Protein AF-A0A151SS19-F1 (afdb_monomer)

Nearest PDB structures (foldseek):
  3ts2-assembly1_B  TM=8.435E-01  e=1.784E+00  Mus musculus
  7c45-assembly1_A  TM=8.037E-01  e=2.769E+00  Trypanosoma brucei brucei TREU927

Structure (mmCIF, N/CA/C/O backbone):
data_AF-A0A151SS19-F1
#
_entry.id   AF-A0A151SS19-F1
#
loop_
_atom_site.group_PDB
_atom_site.id
_atom_site.type_symbol
_atom_site.label_atom_id
_atom_site.label_alt_id
_atom_site.label_comp_id
_atom_site.label_asym_id
_atom_site.label_entity_id
_atom_site.label_seq_id
_atom_site.pdbx_PDB_ins_code
_atom_site.Cartn_x
_atom_site.Cartn_y
_atom_site.Cartn_z
_atom_site.occupanc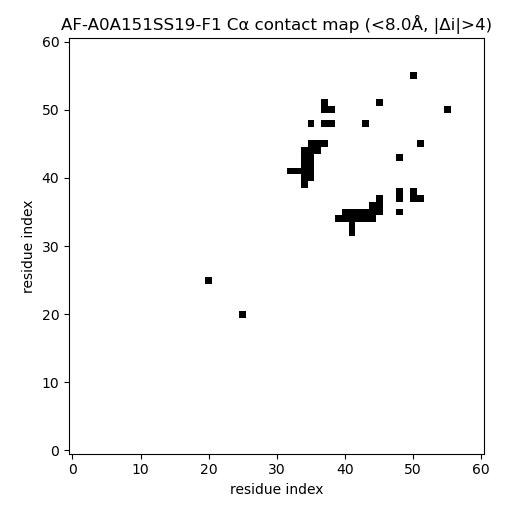y
_atom_site.B_iso_or_equiv
_atom_site.auth_seq_id
_atom_site.auth_comp_id
_atom_site.auth_asym_id
_atom_site.auth_atom_id
_atom_site.pdbx_PDB_model_num
ATOM 1 N N . MET A 1 1 ? 23.085 -8.472 -49.420 1.00 57.38 1 MET A N 1
ATOM 2 C CA . MET A 1 1 ? 23.603 -7.646 -48.307 1.00 57.38 1 MET A CA 1
ATOM 3 C C . MET A 1 1 ? 23.379 -8.401 -47.007 1.00 57.38 1 MET A C 1
ATOM 5 O O . MET A 1 1 ? 22.244 -8.505 -46.565 1.00 57.38 1 MET A O 1
ATOM 9 N N . TRP A 1 2 ? 24.427 -9.013 -46.456 1.00 70.25 2 TRP A N 1
ATOM 10 C CA . TRP A 1 2 ? 24.353 -9.771 -45.205 1.00 70.25 2 TRP A CA 1
ATOM 11 C C . TRP A 1 2 ? 24.536 -8.808 -44.030 1.00 70.25 2 TRP A C 1
ATOM 13 O O . TRP A 1 2 ? 25.506 -8.053 -43.999 1.00 70.25 2 TRP A O 1
ATOM 23 N N . SER A 1 3 ? 23.591 -8.780 -43.093 1.00 76.25 3 SER A N 1
ATOM 24 C CA . SER A 1 3 ? 23.679 -7.900 -41.925 1.00 76.25 3 SER A CA 1
ATOM 25 C C . SER A 1 3 ? 24.829 -8.344 -41.021 1.00 76.25 3 SER A C 1
ATOM 27 O O . SER A 1 3 ? 24.893 -9.514 -40.643 1.00 76.25 3 SER A O 1
ATOM 29 N N . ASN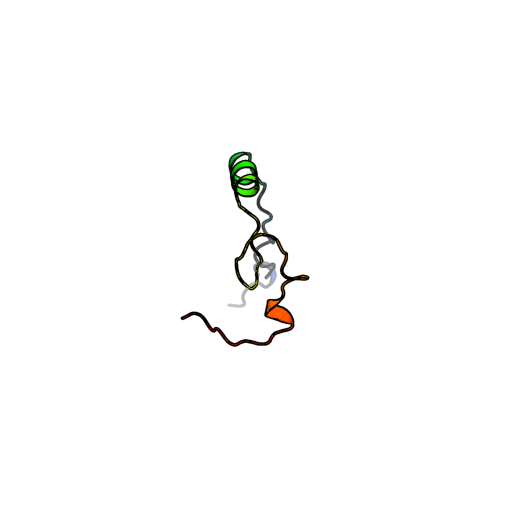 A 1 4 ? 25.718 -7.416 -40.653 1.00 79.81 4 ASN A N 1
ATOM 30 C CA . ASN A 1 4 ? 26.829 -7.707 -39.748 1.00 79.81 4 ASN A CA 1
ATOM 31 C C . ASN A 1 4 ? 26.285 -8.144 -38.366 1.00 79.81 4 ASN A C 1
ATOM 33 O O . ASN A 1 4 ? 25.626 -7.341 -37.695 1.00 79.81 4 ASN A O 1
ATOM 37 N N . PRO A 1 5 ? 26.538 -9.392 -37.925 1.00 74.25 5 PRO A N 1
ATOM 38 C CA . PRO A 1 5 ? 26.051 -9.897 -36.647 1.00 74.25 5 PRO A CA 1
ATOM 39 C C . PRO A 1 5 ? 26.633 -9.176 -35.424 1.00 74.25 5 PRO A C 1
ATOM 41 O O . PRO A 1 5 ? 25.999 -9.217 -34.373 1.00 74.25 5 PRO A O 1
ATOM 44 N N . GLU A 1 6 ? 27.765 -8.479 -35.548 1.00 75.44 6 GLU A N 1
ATOM 45 C CA . GLU A 1 6 ? 28.385 -7.740 -34.438 1.00 75.44 6 GLU A CA 1
ATOM 46 C C . GLU A 1 6 ? 27.666 -6.433 -34.087 1.00 75.44 6 GLU A C 1
ATOM 48 O O . GLU A 1 6 ? 27.761 -5.947 -32.964 1.00 75.44 6 GLU A O 1
ATOM 53 N N . LEU A 1 7 ? 26.883 -5.878 -35.014 1.00 74.88 7 LEU A N 1
ATOM 54 C CA . LEU A 1 7 ? 26.119 -4.647 -34.783 1.00 74.88 7 LEU A CA 1
ATOM 55 C C . LEU A 1 7 ? 24.734 -4.920 -34.177 1.00 74.88 7 LEU A C 1
ATOM 57 O O . LEU A 1 7 ? 23.907 -4.013 -34.040 1.00 74.88 7 LEU A O 1
ATOM 61 N N . LYS A 1 8 ? 24.448 -6.176 -33.818 1.00 73.12 8 LYS A N 1
ATOM 62 C CA . LYS A 1 8 ? 23.177 -6.562 -33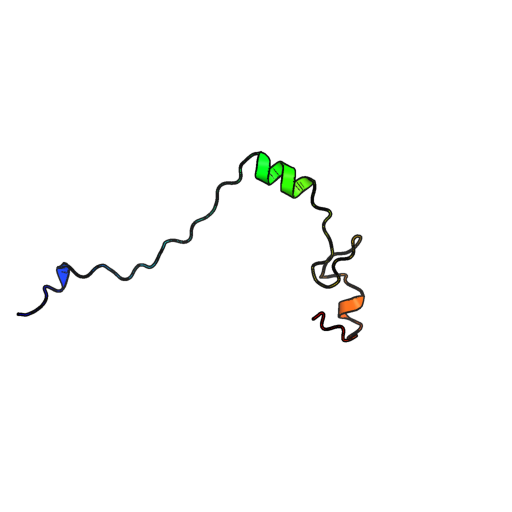.209 1.00 73.12 8 LYS A CA 1
ATOM 63 C C . LYS A 1 8 ? 23.096 -5.984 -31.798 1.00 73.12 8 LYS A C 1
ATOM 65 O O . LYS A 1 8 ? 23.840 -6.379 -30.903 1.00 73.12 8 LYS A O 1
ATOM 70 N N . ARG A 1 9 ? 22.144 -5.071 -31.581 1.00 72.00 9 ARG A N 1
ATOM 71 C CA . ARG A 1 9 ? 21.785 -4.597 -30.236 1.00 72.00 9 ARG A CA 1
ATOM 72 C C . ARG A 1 9 ? 21.419 -5.818 -29.396 1.00 72.00 9 ARG A C 1
ATOM 74 O O . ARG A 1 9 ? 20.460 -6.520 -29.708 1.00 72.00 9 ARG A O 1
ATOM 81 N N . THR A 1 10 ? 22.206 -6.093 -28.361 1.00 70.94 10 THR A N 1
ATOM 82 C CA . THR A 1 10 ? 21.929 -7.205 -27.452 1.00 70.94 10 THR A CA 1
ATOM 83 C C . THR A 1 10 ? 20.568 -6.982 -26.794 1.00 70.94 10 THR A C 1
ATOM 85 O O . THR A 1 10 ? 20.249 -5.882 -26.347 1.00 70.94 10 THR A O 1
ATOM 88 N N . SER A 1 11 ? 19.737 -8.022 -26.746 1.00 69.19 11 SER A N 1
ATOM 89 C CA . SER A 1 11 ? 18.357 -7.972 -26.247 1.00 69.19 11 SER A CA 1
ATOM 90 C C . SER A 1 11 ? 18.264 -7.852 -24.723 1.00 69.19 11 SER A C 1
ATOM 92 O O . SER A 1 11 ? 17.282 -8.304 -24.129 1.00 69.19 11 SER A O 1
ATOM 94 N N . LYS A 1 12 ? 19.283 -7.291 -24.055 1.00 69.94 12 LYS A N 1
ATOM 95 C CA . LYS A 1 12 ? 19.172 -6.965 -22.635 1.00 69.94 12 LYS A CA 1
ATOM 96 C C . LYS A 1 12 ? 18.094 -5.893 -22.532 1.00 69.94 12 LYS A C 1
ATOM 98 O O . LYS A 1 12 ? 18.318 -4.734 -22.868 1.00 69.94 12 LYS A O 1
ATOM 103 N N . GLY A 1 13 ? 16.894 -6.338 -22.163 1.00 75.31 13 GLY A N 1
ATOM 104 C CA . GLY A 1 13 ? 15.729 -5.489 -21.983 1.00 75.31 13 GLY A CA 1
ATOM 105 C C . GLY A 1 13 ? 15.995 -4.385 -20.964 1.00 75.31 13 GLY A C 1
ATOM 106 O O . GLY A 1 13 ? 17.058 -4.312 -20.344 1.00 75.31 13 GLY A O 1
ATOM 107 N N . ARG A 1 14 ? 15.012 -3.504 -20.777 1.00 80.69 14 ARG A N 1
ATOM 108 C CA . ARG A 1 14 ? 15.149 -2.371 -19.861 1.00 80.69 14 ARG A CA 1
ATOM 109 C C . ARG A 1 14 ? 15.570 -2.864 -18.465 1.00 80.69 14 ARG A C 1
ATOM 111 O O . ARG A 1 14 ? 14.891 -3.734 -17.912 1.00 80.69 14 ARG A O 1
ATOM 118 N N . PRO A 1 15 ? 16.649 -2.322 -17.875 1.00 80.31 15 PRO A N 1
ATOM 119 C CA . PRO A 1 15 ? 17.026 -2.673 -16.514 1.00 80.31 15 PRO A CA 1
ATOM 120 C C . PRO A 1 15 ? 15.880 -2.337 -15.553 1.00 80.31 15 PRO A C 1
ATOM 122 O 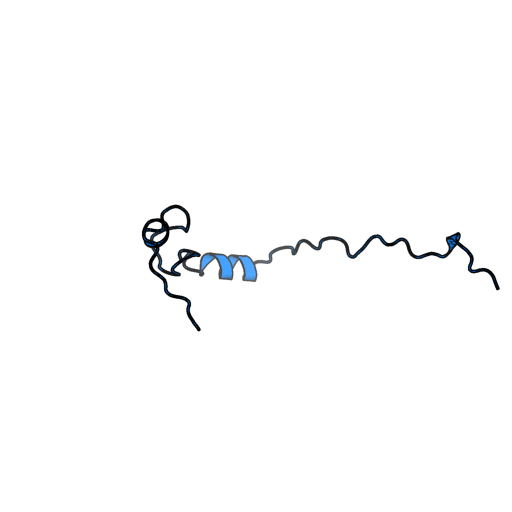O . PRO A 1 15 ? 15.168 -1.344 -15.742 1.00 80.31 15 PRO A O 1
ATOM 125 N N . LYS A 1 16 ? 15.693 -3.165 -14.517 1.00 81.50 16 LYS A N 1
ATOM 126 C CA . LYS A 1 16 ? 14.706 -2.890 -13.467 1.00 81.50 16 LYS A CA 1
ATOM 127 C C . LYS A 1 16 ? 15.090 -1.579 -12.784 1.00 81.50 16 LYS A C 1
ATOM 129 O O . LYS A 1 16 ? 16.129 -1.503 -12.137 1.00 81.50 16 LYS A O 1
ATOM 134 N N . SER A 1 17 ? 14.264 -0.551 -12.941 1.00 82.25 17 SER A N 1
ATOM 135 C CA . SER A 1 17 ? 14.446 0.706 -12.220 1.00 82.25 17 SER A CA 1
ATOM 136 C C . SER A 1 17 ? 13.939 0.530 -10.790 1.00 82.25 17 SER A C 1
ATOM 138 O O . SER A 1 17 ? 12.787 0.147 -10.587 1.00 82.25 17 SER A O 1
ATOM 140 N N . SER A 1 18 ? 14.791 0.800 -9.801 1.00 83.31 18 SER A N 1
ATOM 141 C CA . SER A 1 18 ? 14.355 1.072 -8.434 1.00 83.31 18 SER A CA 1
ATOM 142 C C . SER A 1 18 ? 14.257 2.585 -8.256 1.00 83.31 18 SER A C 1
ATOM 144 O O . SER A 1 18 ? 15.196 3.329 -8.535 1.00 83.31 18 SER A O 1
ATOM 146 N N . ARG A 1 19 ? 13.090 3.061 -7.825 1.00 86.31 19 ARG A N 1
ATOM 147 C CA . ARG A 1 19 ? 12.894 4.480 -7.530 1.00 86.31 19 ARG A CA 1
ATOM 148 C C . ARG A 1 19 ? 13.498 4.801 -6.161 1.00 86.31 19 ARG A C 1
ATOM 150 O O . ARG A 1 19 ? 13.168 4.135 -5.180 1.00 86.31 19 ARG A O 1
ATOM 157 N N . ILE A 1 20 ? 14.344 5.827 -6.089 1.00 89.62 20 ILE A N 1
ATOM 158 C CA . ILE A 1 20 ? 14.828 6.390 -4.820 1.00 89.62 20 ILE A CA 1
ATOM 159 C C . ILE A 1 20 ? 13.677 7.201 -4.205 1.00 89.62 20 ILE A C 1
ATOM 161 O O . ILE A 1 20 ? 13.045 7.995 -4.904 1.00 89.62 20 ILE A O 1
ATOM 165 N N . ARG A 1 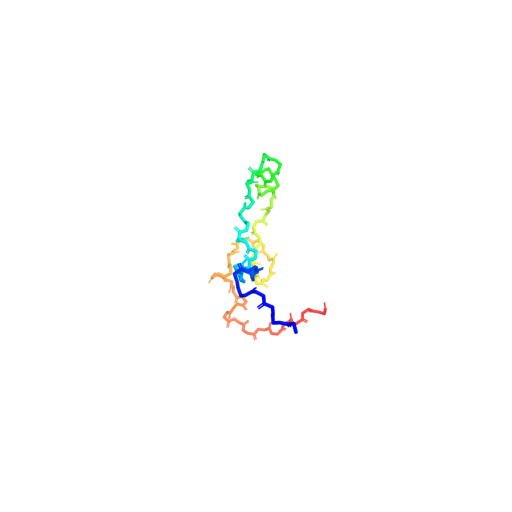21 ? 13.354 6.965 -2.928 1.00 89.81 21 ARG A N 1
ATOM 166 C CA . ARG A 1 21 ? 12.280 7.692 -2.226 1.00 89.81 21 ARG A CA 1
ATOM 167 C C . ARG A 1 21 ? 12.798 9.047 -1.744 1.00 89.81 21 ARG A C 1
ATOM 169 O O . ARG A 1 21 ? 13.883 9.098 -1.170 1.00 89.81 21 ARG A O 1
ATOM 176 N N . ILE A 1 22 ? 12.012 10.101 -1.936 1.00 92.50 22 ILE A N 1
ATOM 177 C CA . ILE A 1 22 ? 12.270 11.450 -1.414 1.00 92.50 22 ILE A CA 1
ATOM 178 C C . ILE A 1 22 ? 11.368 11.752 -0.209 1.00 92.50 22 ILE A C 1
ATOM 180 O O . ILE A 1 22 ? 10.440 11.002 0.091 1.00 92.50 22 ILE A O 1
ATOM 184 N N . GLU A 1 23 ? 11.607 12.869 0.480 1.00 93.12 23 GLU A N 1
ATOM 185 C CA . GLU A 1 23 ? 10.850 13.252 1.682 1.00 93.12 23 GLU A CA 1
ATOM 186 C C . GLU A 1 23 ? 9.335 13.314 1.461 1.00 93.12 23 GLU A C 1
ATOM 188 O O . GLU A 1 23 ? 8.569 12.885 2.324 1.00 93.12 23 GLU A O 1
ATOM 193 N N . MET A 1 24 ? 8.888 13.797 0.296 1.00 90.44 24 MET A N 1
ATOM 194 C CA . MET A 1 24 ? 7.460 13.833 -0.036 1.00 90.44 24 MET A CA 1
ATOM 195 C C . MET A 1 24 ? 6.841 12.430 -0.057 1.00 90.44 24 MET A C 1
ATOM 197 O O . MET A 1 24 ? 5.764 12.238 0.502 1.00 90.44 24 MET A O 1
ATOM 201 N N . ASP A 1 25 ? 7.551 11.437 -0.602 1.00 86.50 25 ASP A N 1
ATOM 202 C CA . ASP A 1 25 ? 7.085 10.044 -0.623 1.00 86.50 25 ASP A CA 1
ATOM 203 C C . ASP A 1 25 ? 6.971 9.456 0.785 1.00 86.50 25 ASP A C 1
ATOM 205 O O . ASP A 1 25 ? 6.058 8.686 1.079 1.00 86.50 25 ASP A O 1
ATOM 209 N N . ILE A 1 26 ? 7.917 9.807 1.659 1.00 86.12 26 ILE A N 1
ATOM 210 C CA . ILE A 1 26 ? 7.953 9.326 3.043 1.00 86.12 26 ILE A CA 1
ATOM 211 C C . ILE A 1 26 ? 6.778 9.922 3.823 1.00 86.12 26 ILE A C 1
ATOM 213 O O . ILE A 1 26 ? 6.058 9.198 4.515 1.00 86.12 26 ILE A O 1
ATOM 217 N N . ARG A 1 27 ? 6.551 11.233 3.675 1.00 86.06 27 ARG A N 1
ATOM 218 C CA . ARG A 1 27 ? 5.442 11.953 4.316 1.00 86.06 27 ARG A CA 1
ATOM 219 C C . ARG A 1 27 ? 4.085 11.423 3.854 1.00 86.06 27 ARG A C 1
ATOM 221 O O . ARG A 1 27 ? 3.213 11.195 4.690 1.00 86.06 27 ARG A O 1
ATOM 228 N N . GLU A 1 28 ? 3.917 11.172 2.554 1.00 83.06 28 GLU A N 1
ATOM 229 C CA . GLU A 1 28 ? 2.688 10.583 2.008 1.00 83.06 28 GLU A CA 1
ATOM 230 C C . GLU A 1 28 ? 2.458 9.160 2.541 1.00 83.06 28 GLU A C 1
ATOM 232 O O . GLU A 1 28 ? 1.349 8.816 2.952 1.00 83.06 28 GLU A O 1
ATOM 237 N N . GLN A 1 29 ? 3.509 8.334 2.602 1.00 80.94 29 GLN A N 1
ATOM 238 C CA . GLN A 1 29 ? 3.409 6.971 3.123 1.00 80.94 29 GLN A CA 1
ATOM 239 C C . GLN A 1 29 ? 2.967 6.942 4.592 1.00 80.94 29 GLN A C 1
ATOM 241 O O . GLN A 1 29 ? 2.203 6.057 4.977 1.00 80.94 29 GLN A O 1
ATOM 246 N N . HIS A 1 30 ? 3.442 7.886 5.407 1.00 76.50 30 HIS A N 1
ATOM 247 C CA . HIS A 1 30 ? 3.117 7.943 6.832 1.00 76.50 30 HIS A CA 1
ATOM 248 C C . HIS A 1 30 ? 1.682 8.423 7.099 1.00 76.50 30 HIS A C 1
ATOM 250 O O . HIS A 1 30 ? 1.083 8.037 8.098 1.00 76.50 30 HIS A O 1
ATOM 256 N N . ASN A 1 31 ? 1.114 9.226 6.193 1.00 74.06 31 ASN A N 1
ATOM 257 C CA . ASN A 1 31 ? -0.264 9.715 6.296 1.00 74.06 31 ASN A CA 1
ATOM 258 C C . ASN A 1 31 ? -1.298 8.670 5.824 1.00 74.06 31 ASN A C 1
ATOM 260 O O . ASN A 1 31 ? -2.469 8.718 6.193 1.00 74.06 31 ASN A O 1
ATOM 264 N N . ARG A 1 32 ? -0.885 7.668 5.037 1.00 76.62 32 ARG A N 1
ATOM 265 C CA . ARG A 1 32 ? -1.800 6.607 4.600 1.00 76.62 32 ARG A CA 1
ATOM 266 C C . ARG A 1 32 ? -2.156 5.681 5.760 1.00 76.62 32 ARG A C 1
ATOM 268 O O . ARG A 1 32 ? -1.360 4.836 6.174 1.00 76.62 32 ARG A O 1
ATOM 275 N N . VAL A 1 33 ? -3.406 5.775 6.214 1.00 78.81 33 VA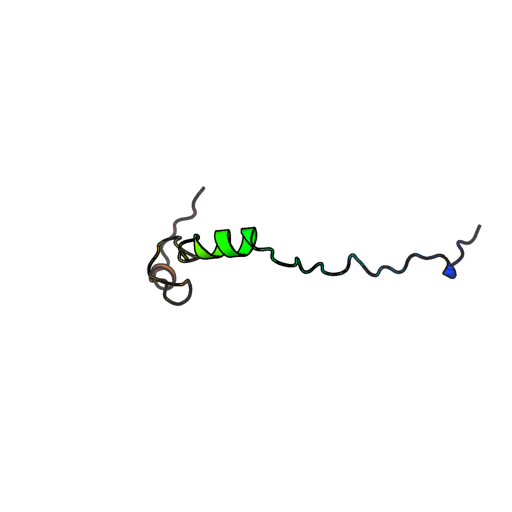L A N 1
ATOM 276 C CA . VAL A 1 33 ? -4.025 4.753 7.065 1.00 78.81 33 VAL A CA 1
ATOM 277 C C . VAL A 1 33 ? -3.916 3.413 6.342 1.00 78.81 33 VAL A C 1
ATOM 279 O O . VAL A 1 33 ? -4.452 3.237 5.246 1.00 78.81 33 VAL A O 1
ATOM 282 N N . LYS A 1 34 ? -3.192 2.461 6.939 1.00 80.00 34 LYS A N 1
ATOM 283 C CA . LYS A 1 34 ? -3.070 1.115 6.377 1.00 80.00 34 LYS A CA 1
ATOM 284 C C . LYS A 1 34 ?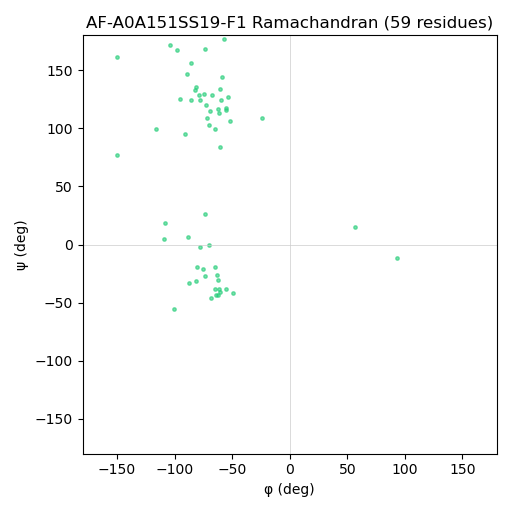 -4.407 0.406 6.518 1.00 80.00 34 LYS A C 1
ATOM 286 O O . LYS A 1 34 ? -4.776 -0.046 7.600 1.00 80.00 34 LYS A O 1
ATOM 291 N N . ASN A 1 35 ? -5.124 0.330 5.411 1.00 88.75 35 ASN A N 1
ATOM 292 C CA . ASN A 1 35 ? -6.321 -0.471 5.296 1.00 88.75 35 ASN A CA 1
ATOM 293 C C . ASN A 1 35 ? -5.970 -1.913 4.912 1.00 88.75 35 ASN A C 1
ATOM 295 O O . ASN A 1 35 ? -4.909 -2.217 4.357 1.00 88.75 35 ASN A O 1
ATOM 299 N N . CYS A 1 36 ? -6.869 -2.828 5.247 1.00 89.31 36 CYS A N 1
ATOM 300 C CA . CYS A 1 36 ? -6.780 -4.200 4.796 1.00 89.31 36 CYS A CA 1
ATOM 301 C C . CYS A 1 36 ? -6.801 -4.224 3.262 1.00 89.31 36 CYS A C 1
ATOM 303 O O . CYS A 1 36 ? -7.754 -3.750 2.655 1.00 89.31 36 CYS A O 1
ATOM 305 N N . SER A 1 37 ? -5.802 -4.823 2.611 1.00 86.75 37 SER A N 1
ATOM 306 C CA . SER A 1 37 ? -5.759 -4.886 1.140 1.00 86.75 37 SER A CA 1
ATOM 307 C C . SER A 1 37 ? -6.808 -5.810 0.510 1.00 86.75 37 SER A C 1
ATOM 309 O O . SER A 1 37 ? -6.823 -5.968 -0.706 1.00 86.75 37 SER A O 1
ATOM 311 N N . TYR A 1 38 ? -7.643 -6.465 1.324 1.00 87.56 38 TYR A N 1
ATOM 312 C CA . TYR A 1 38 ? -8.762 -7.282 0.860 1.00 87.56 38 TYR A CA 1
ATOM 313 C C . TYR A 1 38 ? -10.098 -6.536 0.964 1.00 87.56 38 TYR A C 1
ATOM 315 O O . TYR A 1 38 ? -10.787 -6.390 -0.037 1.00 87.56 38 TYR A O 1
ATOM 323 N N . CYS A 1 39 ? -10.456 -6.034 2.152 1.00 89.31 39 CYS A N 1
ATOM 324 C CA . CYS A 1 39 ? -11.748 -5.370 2.391 1.00 89.31 39 CYS A CA 1
ATOM 325 C C . CYS A 1 39 ? -11.657 -3.853 2.613 1.00 89.31 39 CYS A C 1
ATOM 327 O O . CYS A 1 39 ? -12.658 -3.227 2.935 1.00 89.31 39 CYS A O 1
ATOM 329 N N . HIS A 1 40 ? -10.471 -3.257 2.480 1.00 87.25 40 HIS A N 1
ATOM 330 C CA . HIS A 1 40 ? -10.206 -1.817 2.604 1.00 87.25 40 HIS A CA 1
ATOM 331 C C . HIS A 1 40 ? -10.633 -1.158 3.928 1.00 87.25 40 HIS A C 1
ATOM 333 O O . HIS A 1 40 ? -10.613 0.066 4.044 1.00 87.25 40 HIS A O 1
ATOM 339 N N . THR A 1 41 ? -10.914 -1.946 4.965 1.00 87.06 41 THR A N 1
ATOM 340 C CA . THR A 1 41 ? -11.192 -1.459 6.324 1.00 87.06 41 THR A CA 1
ATOM 341 C C . THR A 1 41 ? -9.912 -1.348 7.152 1.00 87.06 41 THR A C 1
ATOM 343 O O . THR A 1 41 ? -8.991 -2.154 6.995 1.00 87.06 41 THR A O 1
ATOM 346 N N . SER A 1 42 ? -9.846 -0.374 8.059 1.00 85.81 42 SER A N 1
ATOM 347 C CA . SER A 1 42 ? -8.756 -0.242 9.033 1.00 85.81 42 SER A CA 1
ATOM 348 C C . SER A 1 42 ? -8.856 -1.291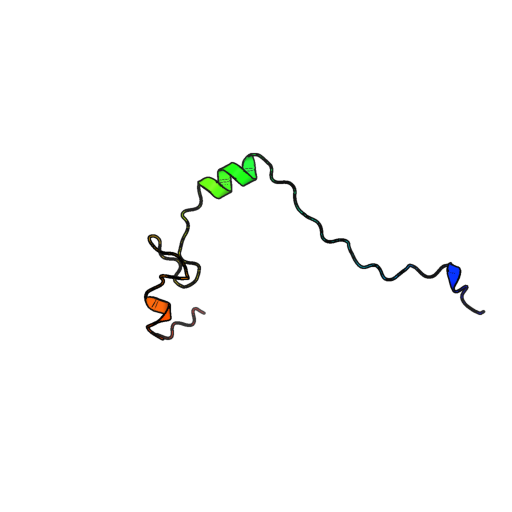 10.156 1.00 85.81 42 SER A C 1
ATOM 350 O O . SER A 1 42 ? -9.854 -1.999 10.288 1.00 85.81 42 SER A O 1
ATOM 352 N N . GLY A 1 43 ? -7.791 -1.428 10.952 1.00 88.31 43 GLY A N 1
ATOM 353 C CA . GLY A 1 43 ? -7.774 -2.272 12.157 1.00 88.31 43 GLY A CA 1
ATOM 354 C C . GLY A 1 43 ? -7.261 -3.702 11.961 1.00 88.31 43 GLY A C 1
ATOM 355 O O . GLY A 1 43 ? -6.963 -4.376 12.940 1.00 88.31 43 GLY A O 1
ATOM 356 N N . HIS A 1 44 ? -7.088 -4.167 10.722 1.00 89.50 44 HIS A N 1
ATOM 357 C CA . HIS A 1 44 ? -6.508 -5.482 10.449 1.00 89.50 44 HIS A CA 1
ATOM 358 C C . HIS A 1 44 ? -5.743 -5.522 9.120 1.00 89.50 44 HIS A C 1
ATOM 360 O O . HIS A 1 44 ? -5.921 -4.678 8.243 1.00 89.50 44 HIS A O 1
ATOM 366 N N . THR A 1 45 ? -4.873 -6.521 8.965 1.00 87.69 45 THR A N 1
ATOM 367 C CA . THR A 1 45 ? -4.142 -6.760 7.711 1.00 87.69 45 THR A CA 1
ATOM 368 C C . THR A 1 45 ? -4.840 -7.836 6.892 1.00 87.69 45 THR A C 1
ATOM 370 O O . THR A 1 45 ? -5.654 -8.585 7.426 1.00 87.69 45 THR A O 1
ATOM 373 N N . ARG A 1 46 ? -4.469 -7.996 5.614 1.00 86.31 46 ARG A N 1
ATOM 374 C CA . ARG A 1 46 ? -4.988 -9.093 4.782 1.00 86.31 46 ARG A CA 1
ATOM 375 C C . ARG A 1 46 ? -4.890 -10.446 5.490 1.00 86.31 46 ARG A C 1
ATOM 377 O O . ARG A 1 46 ? -5.848 -11.191 5.460 1.00 86.31 46 ARG A O 1
ATOM 384 N N . LYS A 1 47 ? -3.791 -10.751 6.187 1.00 85.88 47 LYS A N 1
ATOM 385 C CA . LYS A 1 47 ? -3.606 -12.054 6.856 1.00 85.88 47 LYS A CA 1
ATOM 386 C C . LYS A 1 47 ? -4.635 -12.344 7.951 1.00 85.88 47 LYS A C 1
ATOM 388 O O . LYS A 1 47 ? -4.952 -13.501 8.181 1.00 85.88 47 LYS A O 1
ATOM 393 N N . THR A 1 48 ? -5.131 -11.309 8.620 1.00 87.56 48 THR A N 1
ATOM 394 C CA . THR A 1 48 ? -6.088 -11.411 9.730 1.00 87.56 48 THR A CA 1
ATOM 395 C C . THR A 1 48 ? -7.479 -10.939 9.316 1.00 87.56 48 THR A C 1
ATOM 397 O O . THR A 1 48 ? -8.292 -10.582 10.163 1.00 87.56 48 THR A O 1
ATOM 400 N N . CYS A 1 49 ? -7.745 -10.872 8.008 1.00 88.31 49 CYS A N 1
ATOM 401 C CA . CYS A 1 49 ? -9.007 -10.366 7.509 1.00 88.31 49 CYS A CA 1
ATOM 402 C C . CYS A 1 49 ? -10.129 -11.380 7.768 1.00 88.31 49 CYS A C 1
ATOM 404 O O . CYS A 1 49 ? -10.072 -12.491 7.232 1.00 88.31 49 CYS A O 1
ATOM 406 N N . PRO A 1 50 ? -11.178 -11.004 8.522 1.00 85.25 50 PRO A N 1
ATOM 407 C CA . PRO A 1 50 ? -12.297 -11.902 8.808 1.00 85.25 50 PRO A CA 1
ATOM 408 C C . PRO A 1 50 ? -13.052 -12.301 7.529 1.00 85.25 50 PRO A C 1
ATOM 410 O O . PRO A 1 50 ? -13.590 -13.402 7.436 1.00 85.25 50 PRO A O 1
ATOM 413 N N . ASN A 1 51 ? -13.003 -11.452 6.497 1.00 82.38 51 ASN A N 1
ATOM 414 C CA . ASN A 1 51 ? -13.632 -11.698 5.200 1.00 82.38 51 ASN A CA 1
ATOM 415 C C . ASN A 1 51 ? -12.852 -12.679 4.297 1.00 82.38 51 ASN A C 1
ATOM 417 O O . ASN A 1 51 ? -13.293 -12.946 3.185 1.00 82.38 51 ASN A O 1
ATOM 421 N N . ILE A 1 52 ? -11.683 -13.186 4.719 1.00 78.62 52 ILE A N 1
ATOM 422 C CA . ILE A 1 52 ? -10.940 -14.211 3.956 1.00 78.62 52 ILE A CA 1
ATOM 423 C C . ILE A 1 52 ? -11.406 -15.624 4.317 1.00 78.62 52 ILE A C 1
ATOM 425 O O . ILE A 1 52 ? -11.413 -16.495 3.453 1.00 78.62 52 ILE A O 1
ATOM 429 N N . GLY A 1 53 ? -11.812 -15.850 5.570 1.00 71.25 53 GLY A N 1
ATOM 430 C CA . GLY A 1 53 ? -12.395 -17.124 6.009 1.00 71.25 53 GLY A CA 1
ATOM 431 C C . GLY A 1 53 ? -13.881 -17.242 5.664 1.00 71.25 53 GLY A C 1
ATOM 432 O O . GLY A 1 53 ? -14.366 -18.327 5.360 1.00 71.25 53 GLY A O 1
ATOM 433 N N . HIS A 1 54 ? -14.593 -16.114 5.649 1.00 60.31 54 HIS A N 1
ATOM 434 C CA . HIS A 1 54 ? -15.958 -16.034 5.147 1.00 60.31 54 HIS A CA 1
ATOM 435 C C . HIS A 1 54 ? -15.921 -15.674 3.667 1.00 60.31 54 HIS A C 1
ATOM 437 O O . HIS A 1 54 ? -15.841 -14.503 3.309 1.00 60.31 54 HIS A O 1
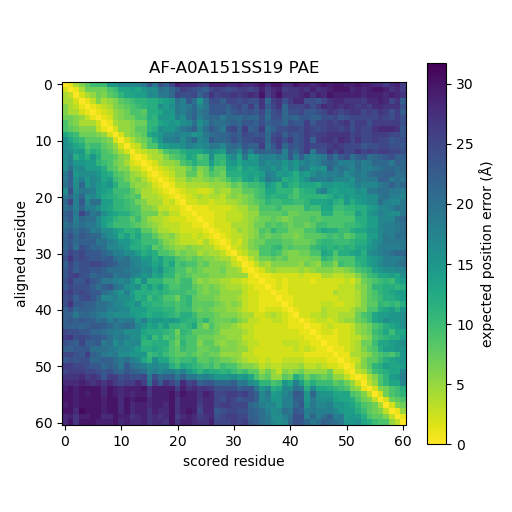ATOM 443 N N . GLY A 1 55 ? -15.975 -16.685 2.801 1.00 57.12 55 GLY A N 1
ATOM 444 C CA . GLY A 1 55 ? -16.235 -16.492 1.380 1.00 57.12 55 GLY A CA 1
ATOM 445 C C . GLY A 1 55 ? -17.597 -15.833 1.176 1.00 57.12 55 GLY A C 1
ATOM 446 O O . GLY A 1 55 ? -18.583 -16.519 0.939 1.00 57.12 55 GLY A O 1
ATOM 447 N N . PHE A 1 56 ? -17.667 -14.508 1.272 1.00 51.41 56 PHE A N 1
ATOM 448 C CA . PHE A 1 56 ? -18.831 -13.752 0.848 1.00 51.41 56 PHE A CA 1
ATOM 449 C C . PHE A 1 56 ? -18.437 -12.838 -0.301 1.00 51.41 56 PHE A C 1
ATOM 451 O O . PHE A 1 56 ? -17.808 -11.793 -0.149 1.00 51.41 56 PHE A O 1
ATOM 458 N N . SER A 1 57 ? -18.788 -13.349 -1.478 1.00 59.50 57 SER A N 1
ATOM 459 C CA . SER A 1 57 ? -18.991 -12.644 -2.731 1.00 59.50 57 SER A CA 1
ATOM 460 C C . SER A 1 57 ? -19.330 -11.169 -2.521 1.00 59.50 57 SER A C 1
ATOM 462 O O . SER A 1 57 ? -20.447 -10.838 -2.139 1.00 59.50 57 SER A O 1
ATOM 464 N N . SER A 1 58 ? -18.402 -10.273 -2.843 1.00 58.00 58 SER A N 1
ATOM 465 C CA . SER A 1 58 ? -18.799 -8.946 -3.305 1.00 58.00 58 SER A CA 1
ATOM 466 C C . SER A 1 58 ? -17.756 -8.392 -4.264 1.00 58.00 58 SER A C 1
ATOM 468 O O . SER A 1 58 ? -16.880 -7.590 -3.933 1.00 58.00 58 SER A O 1
ATOM 470 N N . ARG A 1 59 ? -17.849 -8.931 -5.482 1.00 53.81 59 ARG A N 1
ATOM 471 C CA . ARG A 1 59 ? -17.319 -8.366 -6.720 1.00 53.81 59 ARG A CA 1
ATOM 472 C C . ARG A 1 59 ? -17.826 -6.921 -6.810 1.00 53.81 59 ARG A C 1
ATOM 474 O O . ARG A 1 59 ? -19.012 -6.713 -7.030 1.00 53.81 59 ARG A O 1
ATOM 481 N N . HIS A 1 60 ? -16.955 -5.945 -6.572 1.00 53.03 60 HIS A N 1
ATOM 482 C CA . HIS A 1 60 ? -17.275 -4.541 -6.827 1.00 53.03 60 HIS A CA 1
ATOM 483 C C . HIS A 1 60 ? -17.058 -4.254 -8.322 1.00 53.03 60 HIS A C 1
ATOM 485 O O . HIS A 1 60 ? -16.067 -4.723 -8.886 1.00 53.03 60 HIS A O 1
ATOM 491 N N . HIS A 1 61 ? -18.053 -3.588 -8.922 1.00 48.12 61 HIS A N 1
ATOM 492 C CA . HIS A 1 61 ? -18.152 -3.166 -10.327 1.00 48.12 61 HIS A CA 1
ATOM 493 C C . HIS A 1 61 ? -16.991 -2.275 -10.779 1.00 48.12 61 HIS A C 1
ATOM 495 O O . HIS A 1 61 ? -16.517 -1.466 -9.950 1.00 48.12 61 HIS A O 1
#

pLDDT: mean 78.22, std 11.38, range [48.12, 93.12]

Mean predicted aligned error: 13.86 Å

Radius of gyration: 23.18 Å; Cα contacts (8 Å, |Δi|>4): 27; chains: 1; bounding box: 47×31×60 Å

Solvent-accessible surface area (backbone atoms only — not comparable to full-atom values): 4352 Å² total; per-residue (Å²): 138,82,81,67,76,87,76,57,79,72,83,75,64,86,75,87,81,79,82,83,84,51,73,68,56,53,56,53,58,71,69,53,78,70,42,12,86,75,78,65,43,68,92,42,46,57,94,68,37,70,68,71,80,46,87,68,91,73,86,77,132

Sequence (61 aa):
MWSNPELKRTSKGRPKSSRIRIEMDIREQHNRVKNCSYCHTSGHTRKTCPNIGHGFSSRHH

Organism: Cajanus cajan (NCBI:txid3821)

Secondary structure (DSSP, 8-state):
-PPPGGG---------PPPPP-HHHHHHHHHS----TTT--SS--GGG-HHHHS-------

Foldseek 3Di:
DDDDPVPDDPPPDDPDDDDDDDPVNVVVVVPDQDAAPPPRHHDDHVVPDPCVVVPDDDDDD